Protein AF-A0A834SXF7-F1 (afdb_monomer_lite)

Sequence (63 aa):
MKLLIDTKTQRVLFAEASKDFINFLFNLLQLPIGTVTRLLTKNGMVGCLGKLYESIENLNETY

Foldseek 3Di:
DDFDADPVVRDTPDDDDDPVVVVVVVVVVPPPLVVVCVVQDCPNDPDCSNVVVVVVVPPPPPD

Organism: NCBI:txid362788

Radius of gyration: 14.54 Å; chains: 1; bounding box: 30×27×34 Å

pLDDT: mean 81.49, std 13.03, range [46.12, 97.56]

Secondary structure (DSSP, 8-state):
-EEEEETTTTEEEEEE--HHHHHHHHHHHHS-HHHHHHHS-TTT--TTHHHHHHHHHT--S--

InterPro domains:
  IPR007750 Protein of unknown function DUF674 [PF05056] (1-61)
  IPR007750 Protein of unknown function DUF674 [PTHR33103] (1-63)

Structure (mmCIF, N/CA/C/O backbone):
data_AF-A0A834SXF7-F1
#
_entry.id   AF-A0A834SXF7-F1
#
loop_
_atom_site.group_PDB
_atom_site.id
_atom_site.type_symbol
_atom_site.label_atom_id
_atom_site.label_alt_id
_atom_site.label_comp_id
_atom_site.label_asym_id
_atom_site.label_entity_id
_atom_site.label_seq_id
_atom_site.pdbx_PDB_ins_code
_atom_site.Cartn_x
_atom_site.Cartn_y
_atom_site.Cartn_z
_atom_site.occupancy
_atom_site.B_iso_or_equiv
_atom_site.auth_seq_id
_atom_site.auth_comp_id
_atom_site.auth_asym_id
_atom_site.auth_atom_id
_atom_site.pdbx_PDB_model_num
ATOM 1 N N . MET A 1 1 ? -11.097 -7.279 -1.211 1.00 88.44 1 MET A N 1
ATOM 2 C CA . MET A 1 1 ? -10.191 -6.419 -0.425 1.00 88.44 1 MET A CA 1
ATOM 3 C C . MET A 1 1 ? -10.952 -5.921 0.788 1.00 88.44 1 MET A C 1
ATOM 5 O O . MET A 1 1 ? -12.093 -5.503 0.621 1.00 88.44 1 MET A O 1
ATOM 9 N N . LYS A 1 2 ? -10.361 -5.998 1.978 1.00 95.62 2 LYS A N 1
ATOM 10 C CA . LYS A 1 2 ? -10.890 -5.412 3.216 1.00 95.62 2 LYS A CA 1
ATOM 11 C C . LYS A 1 2 ? -9.827 -4.485 3.789 1.00 95.62 2 LYS A C 1
ATOM 13 O O . LYS A 1 2 ? -8.651 -4.834 3.761 1.00 95.62 2 LYS A O 1
ATOM 18 N N . LEU A 1 3 ? -10.231 -3.318 4.277 1.00 96.62 3 LEU A N 1
ATOM 19 C CA . LEU A 1 3 ? -9.325 -2.313 4.829 1.00 96.62 3 LEU A CA 1
ATOM 20 C C . LEU A 1 3 ? -9.704 -2.043 6.282 1.00 96.62 3 LEU A C 1
ATOM 22 O O . LEU A 1 3 ? -10.884 -1.857 6.581 1.00 96.62 3 LEU A O 1
ATOM 26 N N . LEU A 1 4 ? -8.710 -1.982 7.163 1.00 97.44 4 LEU A N 1
ATOM 27 C CA . LEU A 1 4 ? -8.865 -1.371 8.477 1.00 97.44 4 LEU A CA 1
ATOM 28 C C . LEU A 1 4 ? -8.418 0.085 8.369 1.00 97.44 4 LEU A C 1
ATOM 30 O O . LEU A 1 4 ? -7.269 0.344 8.015 1.00 97.44 4 LEU A O 1
ATOM 34 N N . ILE A 1 5 ? -9.317 1.022 8.658 1.00 97.44 5 ILE A N 1
ATOM 35 C CA . ILE A 1 5 ? -9.078 2.461 8.508 1.00 97.44 5 ILE A CA 1
ATOM 36 C C . ILE A 1 5 ? -9.251 3.135 9.869 1.00 97.44 5 ILE A C 1
ATOM 38 O O . ILE A 1 5 ? -10.280 2.954 10.519 1.00 97.44 5 ILE A O 1
ATOM 42 N N . ASP A 1 6 ? -8.273 3.942 10.277 1.00 97.56 6 ASP A N 1
ATOM 43 C CA . ASP A 1 6 ? -8.474 4.936 11.329 1.00 97.56 6 ASP A CA 1
ATOM 44 C C . ASP A 1 6 ? -9.220 6.132 10.732 1.00 97.56 6 ASP A C 1
ATOM 46 O O . ASP A 1 6 ? -8.662 6.933 9.979 1.00 97.56 6 ASP A O 1
ATOM 50 N N . THR A 1 7 ? -10.501 6.257 11.064 1.00 97.06 7 THR A N 1
ATOM 51 C CA . THR A 1 7 ? -11.365 7.315 10.532 1.00 97.06 7 THR A CA 1
ATOM 52 C C . THR A 1 7 ? -11.035 8.697 11.092 1.00 97.06 7 THR A C 1
ATOM 54 O O . THR A 1 7 ? -11.413 9.695 10.480 1.00 97.06 7 THR A O 1
ATOM 57 N N . LYS A 1 8 ? -10.304 8.796 12.209 1.00 97.56 8 LYS A N 1
ATOM 58 C CA . LYS A 1 8 ? -9.891 10.093 12.767 1.00 97.56 8 LYS A CA 1
ATOM 59 C C . LYS A 1 8 ? -8.740 10.691 11.971 1.00 97.56 8 LYS A C 1
ATOM 61 O O . LYS A 1 8 ? -8.760 11.878 11.667 1.00 97.56 8 LYS A O 1
ATOM 66 N N . THR A 1 9 ? -7.752 9.868 11.625 1.00 97.06 9 THR A N 1
ATOM 67 C CA . THR A 1 9 ? -6.568 10.305 10.866 1.00 97.06 9 THR A CA 1
ATOM 68 C C . THR A 1 9 ? -6.681 10.057 9.363 1.00 97.06 9 THR A C 1
ATOM 70 O O . THR A 1 9 ? -5.806 10.489 8.616 1.00 97.06 9 THR A O 1
ATOM 73 N N . 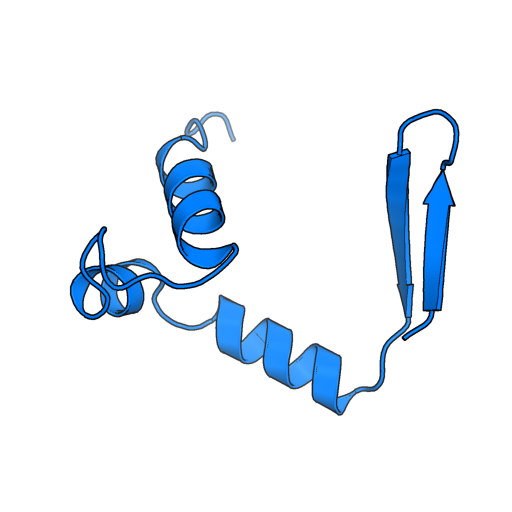GLN A 1 10 ? -7.752 9.389 8.915 1.00 94.94 10 GLN A N 1
ATOM 74 C CA . GLN A 1 10 ? -7.982 8.982 7.523 1.00 94.94 10 GLN A CA 1
ATOM 75 C C . GLN A 1 10 ? -6.843 8.105 6.973 1.00 94.94 10 GLN A C 1
ATOM 77 O O . GLN A 1 10 ? -6.466 8.202 5.805 1.00 94.94 10 GLN A O 1
ATOM 82 N N . ARG A 1 11 ? -6.277 7.238 7.823 1.00 95.31 11 ARG A N 1
ATOM 83 C CA . ARG A 1 11 ? -5.157 6.351 7.470 1.00 95.31 11 ARG A CA 1
ATOM 84 C C . ARG A 1 11 ? -5.600 4.898 7.382 1.00 95.31 11 ARG A C 1
ATOM 86 O O . ARG A 1 11 ? -6.327 4.408 8.242 1.00 95.31 11 ARG A O 1
ATOM 93 N N . VAL A 1 12 ? -5.110 4.193 6.364 1.00 95.25 12 VAL A N 1
ATOM 94 C CA . VAL A 1 12 ? -5.248 2.735 6.256 1.00 95.25 12 VAL A CA 1
ATOM 95 C C . VAL A 1 12 ? -4.209 2.088 7.170 1.00 95.25 12 VAL A C 1
ATOM 97 O O . VAL A 1 12 ? -3.015 2.310 6.996 1.00 95.25 12 VAL A O 1
ATOM 100 N N . LEU A 1 13 ? -4.666 1.307 8.147 1.00 96.06 13 LEU A N 1
ATOM 101 C CA . LEU A 1 13 ? -3.814 0.589 9.098 1.00 96.06 13 LEU A CA 1
ATOM 102 C C . LEU A 1 13 ? -3.450 -0.810 8.589 1.00 96.06 13 LEU A C 1
ATOM 104 O O . LEU A 1 13 ? -2.317 -1.247 8.749 1.00 96.06 13 LEU A O 1
ATOM 108 N N . PHE A 1 14 ? -4.406 -1.501 7.960 1.00 95.06 14 PHE A N 1
ATOM 109 C CA . PHE A 1 14 ? -4.207 -2.834 7.388 1.00 95.06 14 PHE A CA 1
ATOM 110 C C . PHE A 1 14 ? -5.050 -3.016 6.126 1.00 95.06 14 PHE A C 1
ATOM 112 O O . PHE A 1 14 ? -6.146 -2.461 6.018 1.00 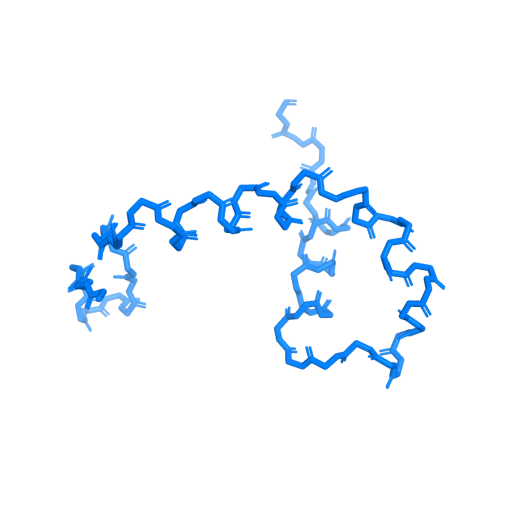95.06 14 PHE A O 1
ATOM 119 N N . ALA A 1 15 ? -4.558 -3.832 5.195 1.00 95.06 15 ALA A N 1
ATOM 120 C CA . ALA A 1 15 ? -5.273 -4.224 3.988 1.00 95.06 15 ALA A CA 1
ATOM 121 C C . ALA A 1 15 ? -5.165 -5.741 3.776 1.00 95.06 15 ALA A C 1
ATOM 123 O O . ALA A 1 15 ? -4.072 -6.278 3.620 1.00 95.06 15 ALA A O 1
ATOM 124 N N . GLU A 1 16 ? -6.305 -6.426 3.750 1.00 96.19 16 GLU A N 1
ATOM 125 C CA . GLU A 1 16 ? -6.419 -7.839 3.389 1.00 96.19 16 GLU A CA 1
ATOM 126 C C . GLU A 1 16 ? -6.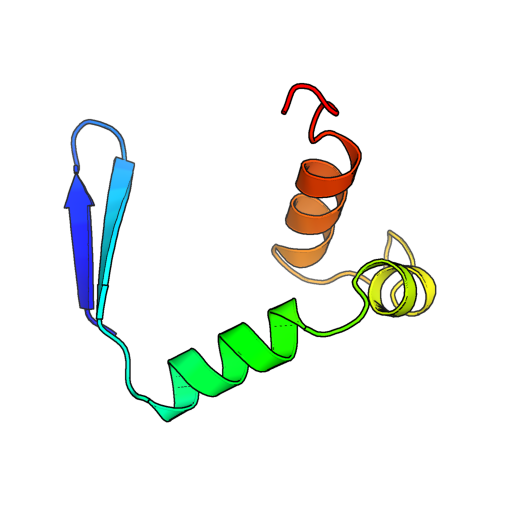891 -7.939 1.932 1.00 96.19 16 GLU A C 1
ATOM 128 O O . GLU A 1 16 ? -7.932 -7.386 1.547 1.00 96.19 16 GLU A O 1
ATOM 133 N N . ALA A 1 17 ? -6.138 -8.651 1.101 1.00 95.81 17 ALA A N 1
ATOM 134 C CA . ALA A 1 17 ? -6.453 -8.861 -0.306 1.00 95.81 17 ALA A CA 1
ATOM 135 C C . ALA A 1 17 ? -6.132 -10.300 -0.726 1.00 95.81 17 ALA A C 1
ATOM 137 O O . ALA A 1 17 ? -5.451 -11.031 -0.009 1.00 95.81 17 ALA A O 1
ATOM 138 N N . SER A 1 18 ? -6.644 -10.717 -1.887 1.00 97.19 18 SER A N 1
ATOM 139 C CA . SER A 1 18 ? -6.332 -12.038 -2.429 1.00 97.19 18 SER A CA 1
ATOM 140 C C . SER A 1 18 ? -4.847 -12.135 -2.780 1.00 97.19 18 SER A C 1
ATOM 142 O O . SER A 1 18 ? -4.201 -11.135 -3.100 1.00 97.19 18 SER A O 1
ATOM 144 N N . LYS A 1 19 ? -4.317 -13.361 -2.775 1.00 95.75 19 LYS A N 1
ATOM 145 C CA . LYS A 1 19 ? -2.929 -13.641 -3.160 1.00 95.75 19 LYS A CA 1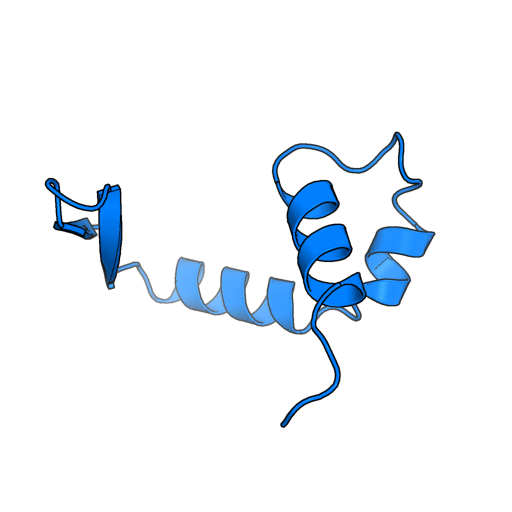
ATOM 146 C C . LYS A 1 19 ? -2.577 -13.042 -4.525 1.00 95.75 19 LYS A C 1
ATOM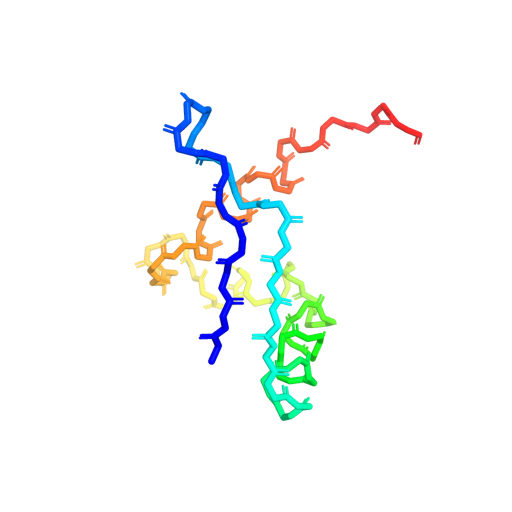 148 O O . LYS A 1 19 ? -1.512 -12.454 -4.670 1.00 95.75 19 LYS A O 1
ATOM 153 N N . ASP A 1 20 ? -3.484 -13.139 -5.493 1.00 96.81 20 ASP A N 1
ATOM 154 C CA . ASP A 1 20 ? -3.252 -12.637 -6.851 1.00 96.81 20 ASP A CA 1
ATOM 155 C C . ASP A 1 20 ? -3.080 -11.117 -6.881 1.00 96.81 20 ASP A C 1
ATOM 157 O O . ASP A 1 20 ? -2.196 -10.609 -7.567 1.00 96.81 20 ASP A O 1
ATOM 161 N N . PHE A 1 21 ? -3.863 -10.386 -6.083 1.00 93.50 21 PHE A N 1
ATOM 162 C CA . PHE A 1 21 ? -3.717 -8.938 -5.954 1.00 93.50 21 PHE A CA 1
ATOM 163 C C . PHE A 1 21 ? -2.383 -8.555 -5.304 1.00 93.50 21 PHE A C 1
ATOM 165 O O . PHE A 1 21 ? -1.704 -7.645 -5.774 1.00 93.50 21 PHE A O 1
ATOM 172 N N . ILE A 1 22 ? -1.991 -9.265 -4.244 1.00 92.62 22 ILE A N 1
ATOM 173 C CA . ILE A 1 22 ? -0.715 -9.035 -3.556 1.00 92.62 22 ILE A CA 1
ATOM 174 C C . ILE A 1 22 ? 0.466 -9.315 -4.498 1.00 92.62 22 ILE A C 1
ATOM 176 O O . ILE A 1 22 ? 1.379 -8.498 -4.594 1.00 92.62 22 ILE A O 1
ATOM 180 N N . ASN A 1 23 ? 0.417 -10.414 -5.254 1.00 93.75 23 ASN A N 1
ATOM 181 C CA . ASN A 1 23 ? 1.423 -10.744 -6.264 1.00 93.75 23 ASN A CA 1
ATOM 182 C C . ASN A 1 23 ? 1.494 -9.687 -7.371 1.00 93.75 23 ASN A C 1
ATOM 184 O O . ASN A 1 23 ? 2.587 -9.276 -7.752 1.00 93.75 23 ASN A O 1
ATOM 188 N N . PHE A 1 24 ? 0.347 -9.222 -7.873 1.00 91.50 24 PHE A N 1
ATOM 189 C CA . PHE A 1 24 ? 0.299 -8.136 -8.850 1.00 91.50 24 PHE A CA 1
ATOM 190 C C . PHE A 1 24 ? 0.958 -6.863 -8.307 1.00 91.50 24 PHE A C 1
ATOM 192 O O . PHE A 1 24 ? 1.796 -6.278 -8.989 1.00 91.50 24 PHE A O 1
ATOM 199 N N . LEU A 1 25 ? 0.628 -6.461 -7.074 1.00 88.44 25 LEU A N 1
ATOM 200 C CA . LEU A 1 25 ? 1.203 -5.273 -6.449 1.00 88.44 25 LEU A CA 1
ATOM 201 C C . LEU A 1 25 ? 2.721 -5.407 -6.263 1.00 88.44 25 LEU A C 1
ATOM 203 O O . LEU A 1 25 ? 3.451 -4.475 -6.585 1.00 88.44 25 LEU A O 1
ATOM 207 N N . PHE A 1 26 ? 3.214 -6.558 -5.800 1.00 86.38 26 PHE A N 1
ATOM 208 C CA . PHE A 1 26 ? 4.655 -6.780 -5.670 1.00 86.38 26 PHE A CA 1
ATOM 209 C C . PHE A 1 26 ? 5.370 -6.773 -7.017 1.00 86.38 26 PHE A C 1
ATOM 211 O O . PHE A 1 26 ? 6.404 -6.125 -7.138 1.00 86.38 26 PHE A O 1
ATOM 218 N N . ASN A 1 27 ? 4.810 -7.418 -8.039 1.00 87.56 27 ASN A N 1
ATOM 219 C CA . ASN A 1 27 ? 5.375 -7.373 -9.385 1.00 87.56 27 ASN A CA 1
ATOM 220 C C . ASN A 1 27 ? 5.394 -5.939 -9.937 1.00 87.56 27 ASN A C 1
ATOM 222 O O . ASN A 1 27 ? 6.378 -5.539 -10.550 1.00 87.56 27 ASN A O 1
ATOM 226 N N . LEU A 1 28 ? 4.346 -5.146 -9.677 1.00 82.62 28 LEU A N 1
ATOM 227 C CA . LEU A 1 28 ? 4.283 -3.730 -10.048 1.00 82.62 28 LEU A CA 1
ATOM 228 C C . LEU A 1 28 ? 5.376 -2.906 -9.347 1.00 82.62 28 LEU A C 1
ATOM 230 O O . LEU A 1 28 ? 6.003 -2.071 -9.991 1.00 82.62 28 LEU A O 1
ATOM 234 N N . LEU A 1 29 ? 5.627 -3.152 -8.057 1.00 79.06 29 LEU A N 1
ATOM 235 C CA . LEU A 1 29 ? 6.680 -2.476 -7.285 1.00 79.06 29 LEU A CA 1
ATOM 236 C C . LEU A 1 29 ? 8.098 -2.944 -7.655 1.00 79.06 29 LEU A C 1
ATOM 238 O O . LEU A 1 29 ? 9.049 -2.189 -7.483 1.00 79.06 29 LEU A O 1
ATOM 242 N N . GLN A 1 30 ? 8.243 -4.171 -8.161 1.00 83.50 30 GLN A N 1
ATOM 243 C CA . GLN A 1 30 ? 9.507 -4.705 -8.679 1.00 83.50 30 GLN A CA 1
ATOM 244 C C . GLN A 1 30 ? 9.875 -4.143 -10.051 1.00 83.50 30 GLN A C 1
ATOM 246 O O . GLN A 1 30 ? 11.035 -4.246 -10.456 1.00 83.50 30 GLN A O 1
ATOM 251 N N . LEU A 1 31 ? 8.916 -3.567 -10.787 1.00 77.25 31 LEU A N 1
ATOM 252 C CA . LEU A 1 31 ? 9.244 -2.889 -12.032 1.00 77.25 31 LEU A CA 1
ATOM 253 C C . LEU A 1 31 ? 10.263 -1.788 -11.732 1.00 77.25 31 LEU A C 1
ATOM 255 O O . LEU A 1 31 ? 10.070 -1.031 -10.780 1.00 77.25 31 LEU A O 1
ATOM 259 N N . PRO A 1 32 ? 11.321 -1.637 -12.547 1.00 72.94 32 PRO A N 1
ATOM 260 C CA . PRO A 1 32 ? 12.225 -0.512 -12.401 1.00 72.94 32 PRO A CA 1
ATOM 261 C C . PRO A 1 32 ? 11.420 0.765 -12.635 1.00 72.94 32 PRO A C 1
ATOM 263 O O . PRO A 1 32 ? 11.127 1.123 -13.779 1.00 72.94 32 PRO A O 1
ATOM 266 N N . ILE A 1 33 ? 11.030 1.439 -11.551 1.00 68.25 33 ILE A N 1
ATOM 267 C CA . ILE A 1 33 ? 10.117 2.584 -11.605 1.00 68.25 33 ILE A CA 1
ATOM 268 C C . ILE A 1 33 ? 10.692 3.658 -12.537 1.00 68.25 33 ILE A C 1
ATOM 270 O O . ILE A 1 33 ? 9.966 4.171 -13.378 1.00 68.25 33 ILE A O 1
ATOM 274 N N . GLY A 1 34 ? 12.013 3.876 -12.510 1.00 64.12 34 GLY A N 1
ATOM 275 C CA . GLY A 1 34 ? 12.712 4.782 -13.432 1.00 64.12 34 GLY A CA 1
ATOM 276 C C . GLY A 1 34 ? 12.626 4.397 -14.918 1.00 64.12 34 GLY A C 1
ATOM 277 O O . GLY A 1 34 ? 12.728 5.255 -15.789 1.00 64.12 34 GLY A O 1
ATOM 278 N N . THR A 1 35 ? 12.405 3.120 -15.244 1.00 68.62 35 THR A N 1
ATOM 279 C CA . THR A 1 35 ? 12.158 2.683 -16.632 1.00 68.62 35 THR A CA 1
ATOM 280 C C . THR A 1 35 ? 10.708 2.927 -17.030 1.00 68.62 35 THR A C 1
ATOM 282 O O . THR A 1 35 ? 10.451 3.424 -18.126 1.00 68.62 35 THR A O 1
ATOM 285 N N . VAL A 1 36 ? 9.762 2.631 -16.136 1.00 69.62 36 VAL A N 1
ATOM 286 C CA . VAL A 1 36 ? 8.330 2.859 -16.374 1.00 69.62 36 VAL A CA 1
ATOM 287 C C . VAL A 1 36 ? 8.032 4.351 -16.508 1.00 69.62 36 VAL A C 1
ATOM 289 O O . VAL A 1 36 ? 7.303 4.736 -17.415 1.00 69.62 36 VAL A O 1
ATOM 292 N N . THR A 1 37 ? 8.644 5.205 -15.690 1.00 66.38 37 THR A N 1
ATOM 293 C CA . THR A 1 37 ? 8.470 6.663 -15.769 1.00 66.38 37 THR A CA 1
ATOM 294 C C . THR A 1 37 ? 9.226 7.318 -16.919 1.00 66.38 37 THR A C 1
ATOM 296 O O . THR A 1 37 ? 8.844 8.392 -17.371 1.00 66.38 37 THR A O 1
ATOM 299 N N . ARG A 1 38 ? 10.271 6.677 -17.454 1.00 65.56 38 ARG A N 1
ATOM 300 C CA . ARG A 1 38 ? 10.886 7.110 -18.717 1.00 65.56 38 ARG A CA 1
ATOM 301 C C . ARG A 1 38 ? 9.993 6.797 -19.919 1.00 65.56 38 ARG A C 1
ATOM 303 O O . ARG A 1 38 ? 9.946 7.584 -20.859 1.00 65.56 38 ARG A O 1
ATOM 310 N N . LEU A 1 39 ? 9.307 5.652 -19.898 1.00 70.88 39 LEU A N 1
ATOM 311 C CA . LEU A 1 39 ? 8.364 5.246 -20.948 1.00 70.88 39 LEU A CA 1
ATOM 312 C C . LEU A 1 39 ? 7.048 6.031 -20.868 1.00 70.88 39 LEU A C 1
ATOM 314 O O . LEU A 1 39 ? 6.516 6.469 -21.887 1.00 70.88 39 LEU A O 1
ATOM 318 N N . LEU A 1 40 ? 6.539 6.237 -19.656 1.00 67.75 40 LEU A N 1
ATOM 319 C CA . LEU A 1 40 ? 5.385 7.074 -1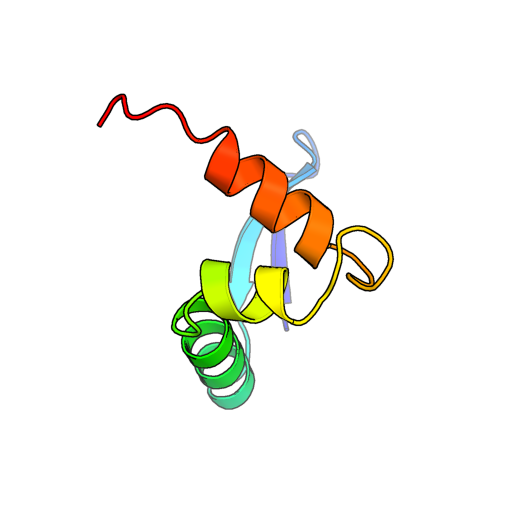9.365 1.00 67.75 40 LEU A CA 1
ATOM 320 C C . LEU A 1 40 ? 5.893 8.489 -19.097 1.00 67.75 40 LEU A C 1
ATOM 322 O O . LEU A 1 40 ? 6.210 8.820 -17.961 1.00 67.75 40 LEU A O 1
ATOM 326 N N . THR A 1 41 ? 5.991 9.330 -20.130 1.00 66.56 41 THR A N 1
ATOM 327 C CA . THR A 1 41 ? 6.329 10.758 -19.954 1.00 66.56 41 THR A CA 1
ATOM 328 C C . THR A 1 41 ? 5.494 11.387 -18.823 1.00 66.56 41 THR A C 1
ATOM 330 O O . THR A 1 41 ? 4.411 10.894 -18.508 1.00 66.56 41 THR A O 1
ATOM 333 N N . LYS A 1 42 ? 5.934 12.500 -18.210 1.00 61.50 42 LYS A N 1
ATOM 334 C CA . LYS A 1 42 ? 5.199 13.158 -17.098 1.00 61.50 42 LYS A CA 1
ATOM 335 C C . LYS A 1 42 ? 3.701 13.395 -17.393 1.00 61.50 42 LYS A C 1
ATOM 337 O O . LYS A 1 42 ? 2.894 13.383 -16.473 1.00 61.50 42 LYS A O 1
ATOM 342 N N . ASN A 1 43 ? 3.338 13.536 -18.671 1.00 62.03 43 ASN A N 1
ATOM 343 C CA . ASN A 1 43 ? 1.967 13.737 -19.151 1.00 62.03 43 ASN A CA 1
ATOM 344 C C . ASN A 1 43 ? 1.226 12.431 -19.518 1.00 62.03 43 ASN A C 1
ATOM 346 O O . ASN A 1 43 ? 0.022 12.460 -19.749 1.00 62.03 43 ASN A O 1
ATOM 350 N N . GLY A 1 44 ? 1.935 11.302 -19.615 1.00 65.75 44 GLY A N 1
ATOM 351 C CA . GLY A 1 44 ? 1.400 9.970 -19.916 1.00 65.75 44 GLY A CA 1
ATOM 352 C C . GLY A 1 44 ? 1.191 9.078 -18.688 1.00 65.75 44 GLY A C 1
ATOM 353 O O . GLY A 1 44 ? 0.608 8.002 -18.813 1.00 65.75 44 GLY A O 1
ATOM 354 N N . MET A 1 45 ? 1.642 9.494 -17.499 1.00 70.25 45 MET A N 1
ATOM 355 C CA . MET A 1 45 ? 1.332 8.784 -16.255 1.00 70.25 45 MET A CA 1
ATOM 356 C C . MET A 1 45 ? -0.120 9.037 -15.842 1.00 70.25 45 MET A C 1
ATOM 358 O O . MET A 1 45 ? -0.501 10.153 -15.497 1.00 70.25 45 MET A O 1
ATOM 362 N N . VAL A 1 46 ? -0.931 7.980 -15.848 1.00 68.06 46 VAL A N 1
ATOM 363 C CA . VAL A 1 46 ? -2.348 8.038 -15.466 1.00 68.06 46 VAL A CA 1
ATOM 364 C C . VAL A 1 46 ? -2.512 7.657 -13.991 1.00 68.06 46 VAL A C 1
ATOM 366 O O . VAL A 1 46 ? -1.891 6.714 -13.498 1.00 68.06 46 VAL A O 1
ATOM 369 N N . GLY A 1 47 ? -3.377 8.377 -13.277 1.00 74.44 47 GLY A N 1
ATOM 370 C CA . GLY A 1 47 ? -3.758 8.048 -11.901 1.00 74.44 47 GLY A CA 1
ATOM 371 C C . GLY A 1 47 ? -2.703 8.428 -10.857 1.00 74.44 47 GLY A C 1
ATOM 372 O O . GLY A 1 47 ? -2.133 9.515 -10.892 1.00 74.44 47 GLY A O 1
ATOM 373 N N . CYS A 1 48 ? -2.478 7.555 -9.872 1.00 78.00 48 CYS A N 1
ATOM 374 C CA . CYS A 1 48 ? -1.587 7.837 -8.743 1.00 78.00 48 CYS A CA 1
ATOM 375 C C . CYS A 1 48 ? -0.098 7.596 -9.037 1.00 78.00 48 CYS A C 1
ATOM 377 O O . CYS A 1 48 ? 0.733 8.003 -8.229 1.00 78.00 48 CYS A O 1
ATOM 379 N N . LEU A 1 49 ? 0.256 6.984 -10.175 1.00 76.94 49 LEU A N 1
ATOM 380 C CA . LEU A 1 49 ? 1.643 6.612 -10.487 1.00 76.94 49 LEU A CA 1
ATOM 381 C C . LEU A 1 49 ? 2.575 7.826 -10.606 1.00 76.94 49 LEU A C 1
ATOM 383 O O . LEU A 1 49 ? 3.698 7.770 -10.114 1.00 76.94 49 LEU A O 1
ATOM 387 N N . GLY A 1 50 ? 2.096 8.942 -11.167 1.00 77.19 50 GLY A N 1
ATOM 388 C CA . GLY A 1 50 ? 2.871 10.188 -11.225 1.00 77.19 50 GLY A CA 1
ATOM 389 C C . GLY A 1 50 ? 3.192 10.748 -9.838 1.00 77.19 50 GLY A C 1
ATOM 390 O O . GLY A 1 50 ? 4.334 11.101 -9.561 1.00 77.19 50 GLY A O 1
ATOM 391 N N . LYS A 1 51 ? 2.202 10.739 -8.936 1.00 79.00 51 LYS A N 1
ATOM 392 C CA . LYS A 1 51 ? 2.373 11.180 -7.540 1.00 79.00 51 LYS A CA 1
ATOM 393 C C . LYS A 1 51 ? 3.258 10.226 -6.738 1.00 79.00 51 LYS A C 1
ATOM 395 O O . LYS A 1 51 ? 3.995 10.662 -5.859 1.00 79.00 51 LYS A O 1
ATOM 400 N N . LEU A 1 52 ? 3.186 8.926 -7.029 1.00 77.81 52 LEU A N 1
ATOM 401 C CA . LEU A 1 52 ? 4.037 7.919 -6.403 1.00 77.81 52 LEU A CA 1
ATOM 402 C C . LEU A 1 52 ? 5.503 8.118 -6.806 1.00 77.81 52 LEU A C 1
ATOM 404 O O . LEU A 1 52 ? 6.366 8.112 -5.936 1.00 77.81 52 LEU A O 1
ATOM 408 N N . TYR A 1 53 ? 5.773 8.351 -8.095 1.00 76.25 53 TYR A N 1
ATOM 409 C CA . TYR A 1 53 ? 7.119 8.664 -8.578 1.00 76.25 53 TYR A CA 1
ATOM 410 C C . TYR A 1 53 ? 7.679 9.926 -7.924 1.00 76.25 53 TYR A C 1
ATOM 412 O O . TYR A 1 53 ? 8.776 9.891 -7.382 1.00 76.25 53 TYR A O 1
ATOM 420 N N . GLU A 1 54 ? 6.901 11.009 -7.912 1.00 78.44 54 GLU A N 1
ATOM 421 C CA . GLU A 1 54 ? 7.283 12.259 -7.251 1.00 78.44 54 GLU A CA 1
ATOM 422 C C . GLU A 1 54 ? 7.563 12.045 -5.754 1.00 78.44 54 GLU A C 1
ATOM 424 O O . GLU A 1 54 ? 8.504 12.612 -5.212 1.00 78.44 54 GLU A O 1
ATOM 429 N N . SER A 1 55 ? 6.796 11.186 -5.076 1.00 79.88 55 SER A N 1
ATOM 430 C CA . SER A 1 55 ? 7.039 10.861 -3.663 1.00 79.88 55 SER A CA 1
ATOM 431 C C . SER A 1 55 ? 8.337 10.076 -3.446 1.00 79.88 55 SER A C 1
ATOM 433 O O . SER A 1 55 ? 8.978 10.262 -2.418 1.00 79.88 55 SER A O 1
ATOM 435 N N . ILE A 1 56 ? 8.725 9.210 -4.389 1.00 76.88 56 ILE A N 1
ATOM 436 C CA . ILE A 1 56 ? 9.992 8.459 -4.347 1.00 76.88 56 ILE A CA 1
ATOM 437 C C . ILE A 1 56 ? 11.176 9.374 -4.676 1.00 76.88 56 ILE A C 1
ATOM 439 O O . ILE A 1 56 ? 12.197 9.299 -4.009 1.00 76.88 56 ILE A O 1
ATOM 443 N N . GLU A 1 57 ? 11.044 10.251 -5.672 1.00 75.94 57 GLU A N 1
ATOM 444 C CA . GLU A 1 57 ? 12.070 11.245 -6.018 1.00 75.94 57 GLU A CA 1
ATOM 445 C C . GLU A 1 57 ? 12.323 12.219 -4.856 1.00 75.94 57 GLU A C 1
ATOM 447 O O . GLU A 1 57 ? 13.463 12.586 -4.589 1.00 75.94 57 GLU A O 1
ATOM 452 N N . ASN A 1 58 ? 11.267 12.578 -4.121 1.00 82.31 58 ASN A N 1
ATOM 453 C CA . ASN A 1 58 ? 11.344 13.411 -2.920 1.00 82.31 58 ASN A CA 1
ATOM 454 C C . ASN A 1 58 ? 11.600 12.613 -1.628 1.00 82.31 58 ASN A C 1
ATOM 456 O O . ASN A 1 58 ? 11.571 13.194 -0.537 1.00 82.31 58 ASN A O 1
ATOM 460 N N . LEU A 1 59 ? 11.817 11.295 -1.711 1.00 81.81 59 LEU A N 1
ATOM 461 C CA . LEU A 1 59 ? 12.173 10.492 -0.548 1.00 81.81 59 LEU A CA 1
ATOM 462 C C . LEU A 1 59 ? 13.607 10.856 -0.159 1.00 81.81 59 LEU A C 1
ATOM 464 O O . LEU A 1 59 ? 14.565 10.423 -0.790 1.00 81.81 59 LEU A O 1
ATOM 468 N N . ASN A 1 60 ? 13.743 11.705 0.857 1.00 72.00 60 ASN A N 1
ATOM 469 C CA . ASN A 1 60 ? 15.039 12.147 1.355 1.00 72.00 60 ASN A CA 1
ATOM 470 C C . ASN A 1 60 ? 15.899 10.926 1.737 1.00 72.00 60 ASN A C 1
ATOM 472 O O . ASN A 1 60 ? 15.400 10.036 2.428 1.00 72.00 60 ASN A O 1
ATOM 476 N N . GLU A 1 61 ? 17.182 10.904 1.357 1.00 64.50 61 GLU A N 1
ATOM 477 C CA . GLU A 1 61 ? 18.138 9.805 1.624 1.00 64.50 61 GLU A CA 1
ATOM 478 C C . GLU A 1 61 ? 18.483 9.627 3.120 1.00 64.50 61 GLU A C 1
ATOM 480 O O . GLU A 1 61 ? 19.510 9.064 3.482 1.00 64.50 61 GLU A O 1
ATOM 485 N N . THR A 1 62 ? 17.659 10.132 4.038 1.00 53.84 62 THR A N 1
ATOM 486 C CA . THR A 1 62 ? 17.894 10.003 5.479 1.00 53.84 62 THR A CA 1
ATOM 487 C C . THR A 1 62 ? 17.369 8.666 5.992 1.00 53.84 62 THR A C 1
ATOM 489 O O . THR A 1 62 ? 16.427 8.638 6.782 1.00 53.84 62 THR A O 1
ATOM 492 N N . TYR A 1 63 ? 17.987 7.579 5.528 1.00 46.12 63 TYR A N 1
ATOM 493 C CA . TYR A 1 63 ? 18.024 6.275 6.194 1.00 46.12 63 TYR A CA 1
ATOM 494 C C . TYR A 1 63 ? 19.358 5.587 5.918 1.00 46.12 63 TYR A C 1
ATOM 496 O O . TYR A 1 63 ? 19.666 5.357 4.729 1.00 46.12 63 TYR A O 1
#